Protein AF-A0A1Y1Q189-F1 (afdb_monomer)

Nearest PDB structures (foldseek):
  4umv-assembly1_A  TM=9.219E-01  e=4.076E-05  Shigella sonnei
  5lbk-assembly1_A  TM=8.865E-01  e=2.679E-05  Arabidopsis thaliana
  5lbk-assembly2_B  TM=8.917E-01  e=3.615E-05  Arabidopsis thaliana
  4umw-assembly1_A  TM=8.966E-01  e=5.839E-05  Shigella sonnei
  3sky-assembly1_A  TM=7.995E-01  e=9.432E-05  Archaeoglobus fulgidus DSM 4304

Solvent-accessible surface area (backbone atoms only — not comparable to full-atom values): 6322 Å² total; per-residue (Å²): 139,77,87,72,75,55,71,79,84,61,72,56,59,75,78,95,50,50,52,66,55,40,49,40,50,45,33,24,63,30,64,88,48,85,52,58,67,35,52,18,46,52,49,50,32,57,75,70,72,55,75,69,89,62,73,41,81,45,76,47,79,61,100,50,30,40,41,22,38,44,97,90,31,56,34,38,37,43,41,72,70,39,33,55,74,70,71,46,86,73,59,90,87,58,68,93,71,54,55,56,50,72,54,126

Structure (mmCIF, N/CA/C/O backbone):
data_AF-A0A1Y1Q189-F1
#
_entry.id   AF-A0A1Y1Q189-F1
#
loop_
_atom_site.group_PDB
_atom_site.id
_atom_site.type_symbol
_atom_site.label_atom_id
_atom_site.label_alt_id
_atom_site.label_comp_id
_atom_site.label_asym_id
_atom_site.label_entity_id
_atom_site.label_seq_id
_atom_site.pdbx_PDB_ins_code
_atom_site.Cartn_x
_atom_site.Cartn_y
_atom_site.Cartn_z
_atom_site.occupancy
_atom_site.B_iso_or_equiv
_atom_site.auth_seq_id
_atom_site.auth_comp_id
_atom_site.auth_asym_id
_atom_site.auth_atom_id
_atom_site.pdbx_PDB_model_num
ATOM 1 N N . MET A 1 1 ? 24.621 4.613 -13.690 1.00 44.25 1 MET A N 1
ATOM 2 C CA . MET A 1 1 ? 23.538 3.847 -14.349 1.00 44.25 1 MET A CA 1
ATOM 3 C C . MET A 1 1 ? 23.556 2.488 -13.677 1.00 44.25 1 MET A C 1
ATOM 5 O O . MET A 1 1 ? 24.597 1.863 -13.723 1.00 44.25 1 MET A O 1
ATOM 9 N N . THR A 1 2 ? 22.611 2.124 -12.823 1.00 41.25 2 THR A N 1
ATOM 10 C CA . THR A 1 2 ? 21.181 1.878 -13.051 1.00 41.25 2 THR A CA 1
ATOM 11 C C . THR A 1 2 ? 20.369 2.480 -11.897 1.00 41.25 2 THR A C 1
ATOM 13 O O . THR A 1 2 ? 20.691 2.256 -10.738 1.00 41.25 2 THR A O 1
ATOM 16 N N . LEU A 1 3 ? 19.328 3.273 -12.169 1.00 54.22 3 LEU A N 1
ATOM 17 C CA . LEU A 1 3 ? 18.305 3.500 -11.141 1.00 54.22 3 LEU A CA 1
ATOM 18 C C . LEU A 1 3 ? 17.417 2.262 -11.192 1.00 54.22 3 LEU A C 1
ATOM 20 O O . LEU A 1 3 ? 16.467 2.216 -11.973 1.00 54.22 3 LEU A O 1
ATOM 24 N N . GLU A 1 4 ? 17.816 1.215 -10.468 1.00 63.56 4 GLU A N 1
ATOM 25 C CA . GLU A 1 4 ? 16.988 0.025 -10.314 1.00 63.56 4 GLU A CA 1
ATOM 26 C C . GLU A 1 4 ? 15.614 0.464 -9.805 1.00 63.56 4 GLU A C 1
ATOM 28 O O . GLU A 1 4 ? 15.484 1.237 -8.852 1.00 63.56 4 GLU A O 1
ATOM 33 N N . GLN A 1 5 ? 14.576 0.027 -10.513 1.00 69.62 5 GLN A N 1
ATOM 34 C CA . GLN A 1 5 ? 13.204 0.193 -10.071 1.00 69.62 5 GLN A CA 1
ATOM 35 C C . GLN A 1 5 ? 13.098 -0.442 -8.676 1.00 69.62 5 GLN A C 1
ATOM 37 O O . GLN A 1 5 ? 13.427 -1.623 -8.550 1.00 69.62 5 GLN A O 1
ATOM 42 N N . PRO A 1 6 ? 12.660 0.292 -7.634 1.00 81.56 6 PRO A N 1
ATOM 43 C CA . PRO A 1 6 ? 12.466 -0.314 -6.328 1.00 81.56 6 PRO A CA 1
ATOM 44 C C . PRO A 1 6 ? 11.466 -1.467 -6.440 1.00 81.56 6 PRO A C 1
ATOM 46 O O . PRO A 1 6 ? 10.592 -1.467 -7.310 1.00 81.56 6 PRO A O 1
ATOM 49 N N . GLN A 1 7 ? 11.602 -2.446 -5.554 1.00 81.25 7 GLN A N 1
ATOM 50 C CA . GLN A 1 7 ? 10.721 -3.606 -5.473 1.00 81.25 7 GLN A CA 1
ATOM 51 C C . GLN A 1 7 ? 10.034 -3.636 -4.111 1.00 81.25 7 GLN A C 1
ATOM 53 O O . GLN A 1 7 ? 10.570 -3.143 -3.115 1.00 81.25 7 GLN A O 1
ATOM 58 N N . VAL A 1 8 ? 8.832 -4.208 -4.067 1.00 85.88 8 VAL A N 1
ATOM 59 C CA . VAL A 1 8 ? 8.129 -4.433 -2.803 1.00 85.88 8 VAL A CA 1
ATOM 60 C C . VAL A 1 8 ? 8.820 -5.586 -2.078 1.00 85.88 8 VAL A C 1
ATOM 62 O O . VAL A 1 8 ? 8.846 -6.703 -2.575 1.00 85.88 8 VAL A O 1
ATOM 65 N N . GLY A 1 9 ? 9.409 -5.308 -0.913 1.00 83.12 9 GLY A N 1
ATOM 66 C CA . GLY A 1 9 ? 10.109 -6.324 -0.120 1.00 83.12 9 GLY A CA 1
ATOM 67 C C . GLY A 1 9 ? 9.175 -7.105 0.805 1.00 83.12 9 GLY A C 1
ATOM 68 O O . GLY A 1 9 ? 9.038 -8.318 0.693 1.00 83.12 9 GLY A O 1
ATOM 69 N N . GLN A 1 10 ? 8.537 -6.408 1.748 1.00 79.25 10 GLN A N 1
ATOM 70 C CA . GLN A 1 10 ? 7.604 -7.004 2.707 1.00 79.25 10 GLN A CA 1
ATOM 71 C C . GLN A 1 10 ? 6.385 -6.108 2.890 1.00 79.25 10 GLN A C 1
ATOM 73 O O . GLN A 1 10 ? 6.507 -4.882 2.955 1.00 79.25 10 GLN A O 1
ATOM 78 N N . ILE A 1 11 ? 5.218 -6.735 3.018 1.00 81.25 11 ILE A N 1
ATOM 79 C CA . ILE A 1 11 ? 3.961 -6.069 3.345 1.00 81.25 11 ILE A CA 1
ATOM 80 C C . ILE A 1 11 ? 3.585 -6.508 4.754 1.00 81.25 11 ILE A C 1
ATOM 82 O O . ILE A 1 11 ? 3.493 -7.696 5.035 1.00 81.25 11 ILE A O 1
ATOM 86 N N . HIS A 1 12 ? 3.394 -5.552 5.658 1.00 79.06 12 HIS A N 1
ATOM 87 C CA . HIS A 1 12 ? 2.983 -5.845 7.026 1.00 79.06 12 HIS A CA 1
ATOM 88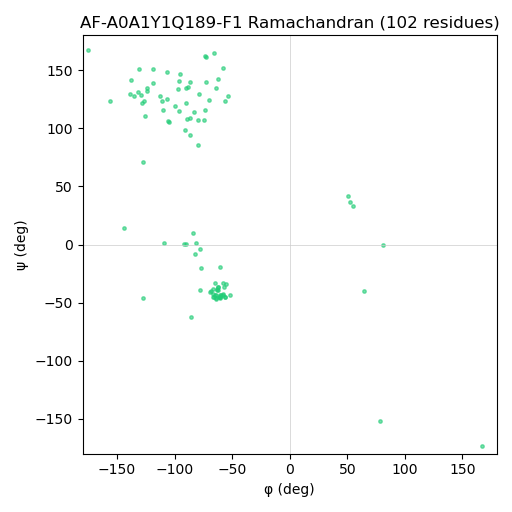 C C . HIS A 1 12 ? 1.555 -5.370 7.234 1.00 79.06 12 HIS A C 1
ATOM 90 O O . HIS A 1 12 ? 1.274 -4.170 7.188 1.00 79.06 12 HIS A O 1
ATOM 96 N N . SER A 1 13 ? 0.651 -6.310 7.494 1.00 75.56 13 SER A N 1
ATOM 97 C CA . SER A 1 13 ? -0.727 -5.984 7.815 1.00 75.56 13 SER A CA 1
ATOM 98 C C . SER A 1 13 ? -0.894 -5.527 9.255 1.00 75.56 13 SER A C 1
ATOM 100 O O . SER A 1 13 ? -0.485 -6.200 10.199 1.00 75.56 13 SER A O 1
ATOM 102 N N . CYS A 1 14 ? -1.553 -4.385 9.422 1.00 64.75 14 CYS A N 1
ATOM 103 C CA . CYS A 1 14 ? -2.052 -3.926 10.710 1.00 64.75 14 CYS A CA 1
ATOM 104 C C . CYS A 1 14 ? -3.569 -4.108 10.708 1.00 64.75 14 CYS A C 1
ATOM 106 O O . CYS A 1 14 ? -4.231 -3.543 9.841 1.00 64.75 14 CYS A O 1
ATOM 108 N N . SER A 1 15 ? -4.124 -4.814 11.697 1.00 69.19 15 SER A N 1
ATOM 109 C CA . SER A 1 15 ? -5.565 -5.117 11.808 1.00 69.19 15 SER A CA 1
ATOM 110 C C . SER A 1 15 ? -6.037 -6.263 10.891 1.00 69.19 15 SER A C 1
ATOM 112 O O . SER A 1 15 ? -5.286 -7.194 10.629 1.00 69.19 15 SER A O 1
ATOM 114 N N . LYS A 1 16 ? -7.311 -6.228 10.487 1.00 77.38 16 LYS A N 1
ATOM 115 C CA . LYS A 1 16 ? -8.063 -7.295 9.808 1.00 77.38 16 LYS A CA 1
ATOM 116 C C . LYS A 1 16 ? -7.776 -7.463 8.311 1.00 77.38 16 LYS A C 1
ATOM 118 O O . LYS A 1 16 ? -8.363 -8.344 7.698 1.00 77.38 16 LYS A O 1
ATOM 123 N N . TYR A 1 17 ? -6.947 -6.604 7.724 1.00 80.12 17 TYR A N 1
ATOM 124 C CA . TYR A 1 17 ? -6.656 -6.641 6.292 1.00 80.12 17 TYR A CA 1
ATOM 125 C C . TYR A 1 17 ? -5.514 -7.598 5.994 1.00 80.12 17 TYR A C 1
ATOM 127 O O . TYR A 1 17 ? -4.509 -7.609 6.698 1.00 80.12 17 TYR A O 1
ATOM 135 N N . SER A 1 18 ? -5.638 -8.346 4.912 1.00 85.19 18 SER A N 1
ATOM 136 C CA . SER A 1 18 ? -4.557 -9.137 4.340 1.00 85.19 18 SER A CA 1
ATOM 137 C C . SER A 1 18 ? -3.517 -8.258 3.637 1.00 85.19 18 SER A C 1
ATOM 139 O O . SER A 1 18 ? -3.776 -7.115 3.250 1.00 85.19 18 SER A O 1
ATOM 141 N N . GLU A 1 19 ? -2.327 -8.812 3.410 1.00 86.19 19 GLU A N 1
ATOM 142 C CA . GLU A 1 19 ? -1.292 -8.158 2.601 1.00 86.19 19 GLU A CA 1
ATOM 143 C C . GLU A 1 19 ? -1.779 -7.814 1.187 1.00 86.19 19 GLU A C 1
ATOM 145 O O . GLU A 1 19 ? -1.434 -6.763 0.650 1.00 86.19 19 GLU A O 1
ATOM 150 N N . ASN A 1 20 ? -2.602 -8.680 0.592 1.00 90.00 20 ASN A N 1
ATOM 151 C CA . ASN A 1 20 ? -3.136 -8.478 -0.752 1.00 90.00 20 ASN A CA 1
ATOM 152 C C . ASN A 1 20 ? -4.134 -7.318 -0.790 1.00 90.00 20 ASN A C 1
ATOM 154 O O . ASN A 1 20 ? -4.082 -6.506 -1.709 1.00 90.00 20 ASN A O 1
ATOM 158 N N . GLU A 1 21 ? -5.001 -7.194 0.219 1.00 86.00 21 GLU A N 1
ATOM 159 C CA . GLU A 1 21 ? -5.897 -6.039 0.347 1.00 86.00 21 GLU A CA 1
ATOM 160 C C . GLU A 1 21 ? -5.101 -4.742 0.505 1.00 86.00 21 GLU A C 1
ATOM 162 O O . GLU A 1 21 ? -5.358 -3.768 -0.195 1.00 86.00 21 GLU A O 1
ATOM 167 N N . ILE A 1 22 ? -4.075 -4.745 1.358 1.00 86.38 22 ILE A N 1
ATOM 168 C CA . ILE A 1 22 ? -3.173 -3.601 1.541 1.00 86.38 22 ILE A CA 1
ATOM 169 C C . ILE A 1 22 ? -2.495 -3.212 0.229 1.00 86.38 22 ILE A C 1
ATOM 171 O O . ILE A 1 22 ? -2.422 -2.025 -0.088 1.00 86.38 22 ILE A O 1
ATOM 175 N N . LEU A 1 23 ? -2.031 -4.194 -0.543 1.00 88.62 23 LEU A N 1
ATOM 176 C CA . LEU A 1 23 ? -1.401 -3.959 -1.836 1.00 88.62 23 LEU A CA 1
ATOM 177 C C . LEU A 1 23 ? -2.384 -3.369 -2.854 1.00 88.62 23 LEU A C 1
ATOM 179 O O . LEU A 1 23 ? -2.038 -2.418 -3.552 1.00 88.62 23 LEU A O 1
ATOM 183 N N . ILE A 1 24 ? -3.611 -3.894 -2.911 1.00 88.06 24 ILE A N 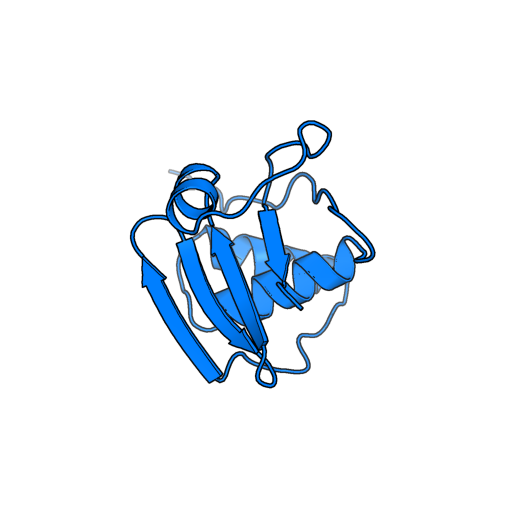1
ATOM 184 C CA . ILE A 1 24 ? -4.682 -3.373 -3.772 1.00 88.06 24 ILE A CA 1
ATOM 185 C C . ILE A 1 24 ? -5.002 -1.926 -3.401 1.00 88.06 24 ILE A C 1
ATOM 187 O O . ILE A 1 24 ? -5.082 -1.075 -4.285 1.00 88.06 24 ILE A O 1
ATOM 191 N N . TYR A 1 25 ? -5.134 -1.618 -2.110 1.00 85.75 25 TYR A N 1
ATOM 192 C CA . TYR A 1 25 ? -5.385 -0.254 -1.656 1.00 85.75 25 TYR A CA 1
ATOM 193 C C . TYR A 1 25 ? -4.218 0.676 -1.989 1.00 85.75 25 TYR A C 1
ATOM 195 O O . TYR A 1 25 ? -4.432 1.745 -2.559 1.00 85.75 25 TYR A O 1
ATOM 203 N N . ALA A 1 26 ? -2.981 0.267 -1.705 1.00 86.62 26 ALA A N 1
ATOM 204 C CA . ALA A 1 26 ? -1.799 1.051 -2.048 1.00 86.62 26 ALA A CA 1
ATOM 205 C C . ALA A 1 26 ? -1.759 1.367 -3.550 1.00 86.62 26 ALA A C 1
ATOM 207 O O . ALA A 1 26 ? -1.570 2.515 -3.937 1.00 86.62 26 ALA A O 1
ATOM 208 N N . ALA A 1 27 ? -2.031 0.375 -4.395 1.00 88.38 27 ALA A N 1
ATOM 209 C CA . ALA A 1 27 ? -2.084 0.565 -5.834 1.00 88.38 27 ALA A CA 1
ATOM 210 C C . ALA A 1 27 ? -3.238 1.459 -6.292 1.00 88.38 27 ALA A C 1
ATOM 212 O O . ALA A 1 27 ? -3.052 2.254 -7.206 1.00 88.38 27 ALA A O 1
ATOM 213 N N . ALA A 1 28 ? -4.415 1.356 -5.671 1.00 86.69 28 ALA A N 1
ATOM 214 C CA . ALA A 1 28 ? -5.545 2.228 -5.975 1.00 86.69 28 ALA A CA 1
ATOM 215 C C . ALA A 1 28 ? -5.229 3.695 -5.651 1.00 86.69 28 ALA A C 1
ATOM 217 O O . ALA A 1 28 ? -5.599 4.583 -6.419 1.00 86.69 28 ALA A O 1
ATOM 218 N N . ALA A 1 29 ? -4.519 3.946 -4.546 1.00 84.75 29 ALA A N 1
ATOM 219 C CA . ALA A 1 29 ? -4.064 5.283 -4.174 1.00 84.75 29 ALA A CA 1
ATOM 220 C C . ALA A 1 29 ? -2.994 5.822 -5.135 1.00 84.75 29 ALA A C 1
ATOM 222 O O . ALA A 1 29 ? -3.029 6.989 -5.514 1.00 84.75 29 ALA A O 1
ATOM 223 N N . GLU A 1 30 ? -2.081 4.955 -5.563 1.00 84.94 30 GLU A N 1
ATOM 224 C CA . GLU A 1 30 ? -0.923 5.283 -6.400 1.00 84.94 30 GLU A CA 1
ATOM 225 C C . GLU A 1 30 ? -1.211 5.180 -7.910 1.00 84.94 30 GLU A C 1
ATOM 227 O O . GLU A 1 30 ? -0.335 5.431 -8.732 1.00 84.94 30 GLU A O 1
ATOM 232 N N . TYR A 1 31 ? -2.435 4.824 -8.314 1.00 81.69 31 TYR A N 1
ATOM 233 C CA . TYR A 1 31 ? -2.767 4.479 -9.704 1.00 81.69 31 TYR A CA 1
ATOM 234 C C . TYR A 1 31 ? -2.462 5.598 -10.713 1.00 81.69 31 TYR A C 1
ATOM 236 O O . TYR A 1 31 ? -2.105 5.331 -11.859 1.00 81.69 31 TYR A O 1
ATOM 244 N N . ARG A 1 32 ? -2.600 6.862 -10.295 1.00 81.00 32 ARG A N 1
ATOM 245 C CA . ARG A 1 32 ? -2.321 8.039 -11.139 1.00 81.00 32 ARG A CA 1
ATOM 246 C C . ARG A 1 32 ? -0.884 8.547 -11.022 1.00 81.00 32 ARG A C 1
ATOM 248 O O . ARG A 1 32 ? -0.538 9.525 -11.678 1.00 81.00 32 ARG A O 1
ATOM 255 N N . GLN A 1 33 ? -0.065 7.897 -10.203 1.00 83.00 33 GLN A N 1
ATOM 256 C CA . GLN A 1 33 ? 1.280 8.339 -9.888 1.00 83.00 33 GLN A CA 1
ATOM 257 C C . GLN A 1 33 ? 2.325 7.650 -10.757 1.00 83.00 33 GLN A C 1
ATOM 259 O O . GLN A 1 33 ? 2.251 6.459 -11.055 1.00 83.00 33 GLN A O 1
ATOM 264 N N . THR A 1 34 ? 3.338 8.408 -11.176 1.00 80.81 34 THR A N 1
ATOM 265 C CA . THR A 1 34 ? 4.371 7.922 -12.109 1.00 80.81 34 THR A CA 1
ATOM 266 C C . THR A 1 34 ? 5.737 7.715 -11.456 1.00 80.81 34 THR A C 1
ATOM 268 O O . THR A 1 34 ? 6.697 7.338 -12.140 1.00 80.81 34 THR A O 1
ATOM 271 N N . HIS A 1 35 ? 5.855 7.958 -10.149 1.00 81.88 35 HIS A N 1
ATOM 272 C CA . HIS A 1 35 ? 7.116 7.832 -9.422 1.00 81.88 35 HIS A CA 1
ATOM 273 C C . HIS A 1 35 ? 7.537 6.362 -9.221 1.00 81.88 35 HIS A C 1
ATOM 275 O O . HIS A 1 35 ? 6.717 5.445 -9.336 1.00 81.88 35 HIS A O 1
ATOM 281 N N . PRO A 1 36 ? 8.824 6.093 -8.918 1.00 82.94 36 PRO A N 1
ATOM 282 C CA . PRO A 1 36 ? 9.347 4.728 -8.831 1.00 82.94 36 PRO A CA 1
ATOM 283 C C . PRO A 1 36 ? 8.596 3.812 -7.853 1.00 82.94 36 PRO A C 1
ATOM 285 O O . PRO A 1 36 ? 8.445 2.630 -8.148 1.00 82.94 36 PRO A O 1
ATOM 288 N N . ILE A 1 37 ? 8.087 4.353 -6.738 1.00 83.62 37 ILE A N 1
ATOM 289 C CA . ILE A 1 37 ? 7.306 3.597 -5.739 1.00 83.62 37 ILE A CA 1
ATOM 290 C C . ILE A 1 37 ? 5.967 3.105 -6.312 1.00 83.62 37 ILE A C 1
ATOM 292 O O . ILE A 1 37 ? 5.642 1.931 -6.154 1.00 83.62 37 ILE A O 1
ATOM 296 N N . ALA A 1 38 ? 5.222 3.950 -7.033 1.00 84.75 38 ALA A N 1
ATOM 297 C CA . ALA A 1 38 ? 3.956 3.558 -7.655 1.00 84.75 38 ALA A CA 1
ATOM 298 C C . ALA A 1 38 ? 4.165 2.406 -8.648 1.00 84.75 38 ALA A C 1
ATOM 300 O O . ALA A 1 38 ? 3.455 1.402 -8.632 1.00 84.75 38 ALA A O 1
ATOM 301 N N . LYS A 1 39 ? 5.229 2.496 -9.454 1.00 86.75 39 LYS A N 1
ATOM 302 C CA . LYS A 1 39 ? 5.621 1.429 -10.382 1.00 86.75 39 LYS A CA 1
ATOM 303 C C . LYS A 1 39 ? 5.987 0.123 -9.663 1.00 86.75 39 LYS A C 1
ATOM 305 O O . LYS A 1 39 ? 5.605 -0.936 -10.148 1.00 86.75 39 LYS A O 1
ATOM 310 N N . ALA A 1 40 ? 6.675 0.188 -8.520 1.00 88.50 40 ALA A N 1
ATOM 311 C CA . ALA A 1 40 ? 6.993 -0.988 -7.702 1.00 88.50 40 ALA A CA 1
ATOM 312 C C . ALA A 1 40 ? 5.726 -1.701 -7.205 1.00 88.50 40 ALA A C 1
ATOM 314 O O . ALA A 1 40 ? 5.603 -2.918 -7.322 1.00 88.50 40 ALA A O 1
ATOM 315 N N . ILE A 1 41 ? 4.758 -0.930 -6.706 1.00 88.62 41 ILE A N 1
ATOM 316 C CA . ILE A 1 41 ? 3.472 -1.434 -6.207 1.00 88.62 41 ILE A CA 1
ATOM 317 C C . ILE A 1 41 ? 2.664 -2.090 -7.337 1.00 88.62 41 ILE A C 1
ATOM 319 O O . ILE A 1 41 ? 2.158 -3.202 -7.180 1.00 88.62 41 ILE A O 1
ATOM 323 N N . LEU A 1 42 ? 2.580 -1.440 -8.503 1.00 88.62 42 LEU A N 1
ATOM 324 C CA . LEU A 1 42 ? 1.895 -1.992 -9.676 1.00 88.62 42 LEU A CA 1
ATOM 325 C C . LEU A 1 42 ? 2.586 -3.250 -10.223 1.00 88.62 42 LEU A C 1
ATOM 327 O O . LEU A 1 42 ? 1.913 -4.137 -10.749 1.00 88.62 42 LEU A O 1
ATOM 331 N N . ALA A 1 43 ? 3.915 -3.340 -10.121 1.00 90.06 43 ALA A N 1
ATOM 332 C CA . ALA A 1 4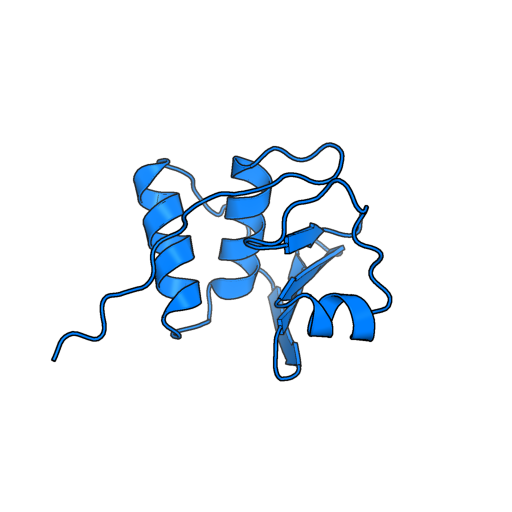3 ? 4.652 -4.540 -10.503 1.00 90.06 43 ALA A CA 1
ATOM 333 C C . ALA A 1 43 ? 4.316 -5.713 -9.569 1.00 90.06 43 ALA A C 1
ATOM 335 O O . ALA A 1 43 ? 4.003 -6.798 -10.053 1.00 90.06 43 ALA A O 1
ATOM 336 N N . GLU A 1 44 ? 4.287 -5.479 -8.256 1.00 90.31 44 GLU A N 1
ATOM 337 C CA . GLU A 1 44 ? 3.936 -6.501 -7.264 1.00 90.31 44 GLU A CA 1
ATOM 338 C C . GLU A 1 44 ? 2.487 -6.992 -7.422 1.00 90.31 44 GLU A C 1
ATOM 340 O O . GLU A 1 44 ? 2.227 -8.192 -7.335 1.00 90.31 44 GLU A O 1
ATOM 345 N N . LEU A 1 45 ? 1.537 -6.104 -7.746 1.00 91.19 45 LEU A N 1
ATOM 346 C CA . LEU A 1 45 ? 0.166 -6.516 -8.079 1.00 91.19 45 LEU A CA 1
ATOM 347 C C . LEU A 1 45 ? 0.127 -7.516 -9.235 1.00 91.19 45 LEU A C 1
ATOM 349 O O . LEU A 1 45 ? -0.588 -8.515 -9.159 1.00 91.19 45 LEU A O 1
ATOM 353 N N . LYS A 1 46 ? 0.896 -7.250 -10.299 1.00 90.81 46 LYS A N 1
ATOM 354 C CA . LYS A 1 46 ? 0.981 -8.141 -11.464 1.00 90.81 46 LYS A CA 1
ATOM 355 C C . LYS A 1 46 ? 1.589 -9.486 -11.085 1.00 90.81 46 LYS A C 1
ATOM 357 O O . LYS A 1 46 ? 1.053 -10.511 -11.490 1.00 90.81 46 LYS A O 1
ATOM 362 N N . VAL A 1 47 ? 2.657 -9.490 -10.282 1.00 92.62 47 VAL A N 1
ATOM 363 C CA . VAL A 1 47 ? 3.287 -10.722 -9.775 1.00 92.62 47 VAL A CA 1
ATOM 364 C C . VAL A 1 47 ? 2.281 -11.564 -8.986 1.00 92.62 47 VAL A C 1
ATOM 366 O O . VAL A 1 47 ? 2.196 -12.772 -9.194 1.00 92.62 47 VAL A O 1
ATOM 369 N N . ARG A 1 48 ? 1.454 -10.932 -8.144 1.00 92.69 48 ARG A N 1
ATOM 370 C CA . ARG A 1 48 ? 0.409 -11.612 -7.360 1.00 92.69 48 ARG A CA 1
ATOM 371 C C . ARG A 1 48 ? -0.887 -11.883 -8.133 1.00 92.69 48 ARG A C 1
ATOM 373 O O . ARG A 1 48 ? -1.821 -12.429 -7.554 1.00 92.69 48 ARG A O 1
ATOM 380 N N . SER A 1 49 ? -0.962 -11.519 -9.418 1.00 93.94 49 SER A N 1
ATOM 381 C CA . SER A 1 49 ? -2.176 -11.618 -10.249 1.00 93.94 49 SER A CA 1
ATOM 382 C C . SER A 1 49 ? -3.407 -10.948 -9.619 1.00 93.94 49 SER A C 1
ATOM 384 O O . SER A 1 49 ? -4.532 -11.432 -9.735 1.00 93.94 49 SER A O 1
ATOM 386 N N . LEU A 1 50 ? -3.190 -9.828 -8.932 1.00 91.19 50 LEU A N 1
ATOM 387 C CA . LEU A 1 50 ? -4.237 -9.048 -8.284 1.00 91.19 50 LEU A CA 1
ATOM 388 C C . LEU A 1 50 ? -4.694 -7.906 -9.191 1.00 91.19 50 LEU A C 1
ATOM 390 O O . LEU A 1 50 ? -3.908 -7.308 -9.929 1.00 91.19 50 LEU A O 1
ATOM 394 N N . VAL A 1 51 ? -5.977 -7.573 -9.093 1.00 85.56 51 VAL A N 1
ATOM 395 C CA . VAL A 1 51 ? -6.621 -6.521 -9.884 1.00 85.56 51 VAL A CA 1
ATOM 396 C C . VAL A 1 51 ? -7.169 -5.436 -8.971 1.00 85.56 51 VAL A C 1
ATOM 398 O O . VAL A 1 51 ? -7.742 -5.713 -7.919 1.00 85.56 51 VAL A O 1
ATOM 401 N N . VAL A 1 52 ? -7.004 -4.185 -9.395 1.00 82.44 52 VAL A N 1
ATOM 402 C CA . VAL A 1 52 ? -7.597 -3.024 -8.730 1.00 82.44 52 VAL A CA 1
ATOM 403 C C . VAL A 1 52 ? -8.959 -2.773 -9.363 1.00 82.44 52 VAL A C 1
ATOM 405 O O . VAL A 1 52 ? -9.051 -2.188 -10.438 1.00 82.44 52 VAL A O 1
ATOM 408 N N . SER A 1 53 ? -10.020 -3.250 -8.715 1.00 70.81 53 SER A N 1
ATOM 409 C CA . SER A 1 53 ? -11.389 -3.125 -9.239 1.00 70.81 53 SER A CA 1
ATOM 410 C C . SER A 1 53 ? -11.987 -1.728 -9.058 1.00 70.81 53 SER A C 1
ATOM 412 O O . SER A 1 53 ? -12.940 -1.374 -9.743 1.00 70.81 53 SER A O 1
ATOM 414 N N . VAL A 1 54 ? -11.448 -0.935 -8.130 1.00 68.81 54 VAL A N 1
ATOM 415 C CA . VAL A 1 54 ? -11.931 0.413 -7.814 1.00 68.81 54 VAL A CA 1
ATOM 416 C C . VAL A 1 54 ? -10.744 1.362 -7.860 1.00 68.81 54 VAL A C 1
ATOM 418 O O . VAL A 1 54 ? -9.753 1.168 -7.161 1.00 68.81 54 VAL A O 1
ATOM 421 N N . ILE A 1 55 ? -10.830 2.381 -8.707 1.00 70.75 55 ILE A N 1
ATOM 422 C CA . ILE A 1 55 ? -9.817 3.432 -8.791 1.00 70.75 55 ILE A CA 1
ATOM 423 C C . ILE A 1 55 ? -10.226 4.533 -7.816 1.00 70.75 55 ILE A C 1
ATOM 425 O O . ILE A 1 55 ? -11.394 4.915 -7.775 1.00 70.75 55 ILE A O 1
ATOM 429 N N . ALA A 1 56 ? -9.278 5.046 -7.035 1.00 71.12 56 ALA A N 1
ATOM 430 C CA . ALA A 1 56 ? -9.564 6.151 -6.133 1.00 71.12 56 ALA A CA 1
ATOM 431 C C . ALA A 1 56 ? -9.968 7.414 -6.919 1.00 71.12 56 ALA A C 1
ATOM 433 O O . ALA A 1 56 ? -9.338 7.774 -7.919 1.00 71.12 56 ALA A O 1
ATOM 434 N N . GLU A 1 57 ? -11.029 8.085 -6.474 1.00 68.94 57 GLU A N 1
ATOM 435 C CA . GLU A 1 57 ? -11.667 9.173 -7.228 1.00 68.94 57 GLU A CA 1
ATOM 436 C C . GLU A 1 57 ? -10.885 10.483 -7.131 1.00 68.94 57 GLU A C 1
ATOM 438 O O . GLU A 1 57 ? -10.750 11.224 -8.105 1.00 68.94 57 GLU A O 1
ATOM 443 N N . THR A 1 58 ? -10.348 10.765 -5.947 1.00 69.38 58 THR A N 1
ATOM 444 C CA . THR A 1 58 ? -9.624 12.001 -5.648 1.00 69.38 58 THR A CA 1
ATOM 445 C C . THR A 1 58 ? -8.364 11.664 -4.884 1.00 69.38 58 THR A C 1
ATOM 447 O O . THR A 1 58 ? -8.432 10.953 -3.888 1.00 69.38 58 THR A O 1
ATOM 450 N N . ALA A 1 59 ? -7.223 12.164 -5.353 1.00 70.50 59 ALA A N 1
ATOM 451 C CA . ALA A 1 59 ? -5.935 11.981 -4.709 1.00 70.50 59 ALA A CA 1
ATOM 452 C C . ALA A 1 59 ? -5.292 13.336 -4.417 1.00 70.50 59 ALA A C 1
ATOM 454 O O . ALA A 1 59 ? -5.244 14.202 -5.288 1.00 70.50 59 ALA A O 1
ATOM 455 N N . TYR A 1 60 ? -4.812 13.510 -3.189 1.00 72.81 60 TYR A N 1
ATOM 456 C CA . TYR A 1 60 ? -4.100 14.698 -2.740 1.00 72.81 60 TYR A CA 1
ATOM 457 C C . TYR A 1 60 ? -2.762 14.293 -2.126 1.00 72.81 60 TYR A C 1
ATOM 459 O O . TYR A 1 60 ? -2.711 13.491 -1.188 1.00 72.81 60 TYR A O 1
ATOM 467 N N . GLU A 1 61 ? -1.678 14.848 -2.657 1.00 69.31 61 GLU A N 1
ATOM 468 C CA . GLU A 1 61 ? -0.327 14.615 -2.156 1.00 69.31 61 GLU A CA 1
ATOM 469 C C . GLU A 1 61 ? 0.042 15.613 -1.062 1.00 69.31 61 GLU A C 1
ATOM 471 O O . GLU A 1 61 ? -0.168 16.819 -1.184 1.00 69.31 61 GLU A O 1
ATOM 476 N N . ILE A 1 62 ? 0.647 15.110 0.013 1.00 66.56 62 ILE A N 1
ATOM 477 C CA . ILE A 1 62 ? 1.111 15.914 1.144 1.00 66.56 62 ILE A CA 1
ATOM 478 C C . ILE A 1 62 ? 2.579 15.602 1.420 1.00 66.56 62 ILE A C 1
ATOM 480 O O . ILE A 1 62 ? 2.903 14.988 2.433 1.00 66.56 62 ILE A O 1
ATOM 484 N N . GLY A 1 63 ? 3.481 16.030 0.536 1.00 67.31 63 GLY A N 1
ATOM 485 C CA . GLY A 1 63 ? 4.944 16.035 0.718 1.00 67.31 63 GLY A CA 1
ATOM 486 C C . GLY A 1 63 ? 5.656 14.674 0.857 1.00 67.31 63 GLY A C 1
ATOM 487 O O . GLY A 1 63 ? 6.739 14.512 0.317 1.00 67.31 63 GLY A O 1
ATOM 488 N N . TYR A 1 64 ? 5.082 13.703 1.571 1.00 67.81 64 TYR A N 1
ATOM 489 C CA . TYR A 1 64 ? 5.658 12.393 1.906 1.00 67.81 64 TYR A CA 1
ATOM 490 C C . TYR A 1 64 ? 4.606 11.264 1.923 1.00 67.81 64 TYR A C 1
ATOM 492 O O . TYR A 1 64 ? 4.841 10.200 2.509 1.00 67.81 64 TYR A O 1
ATOM 500 N N . GLY A 1 65 ? 3.423 11.520 1.368 1.00 78.44 65 GLY A N 1
ATOM 501 C CA . GLY A 1 65 ? 2.302 10.591 1.336 1.00 78.44 65 GLY A CA 1
ATOM 502 C C . GLY A 1 65 ? 1.135 11.134 0.522 1.00 78.44 65 GLY A C 1
ATOM 503 O O . GLY A 1 65 ? 1.098 12.316 0.175 1.00 78.44 65 GLY A O 1
ATOM 504 N N . ILE A 1 66 ? 0.190 10.254 0.238 1.00 81.88 66 ILE A N 1
ATOM 505 C CA . ILE A 1 66 ? -0.993 10.480 -0.572 1.00 81.88 66 ILE A CA 1
ATOM 506 C C . ILE A 1 66 ? -2.234 10.133 0.250 1.00 81.88 66 ILE A C 1
ATOM 508 O O . ILE A 1 66 ? -2.294 9.124 0.963 1.00 81.88 66 ILE A O 1
ATOM 512 N N . LYS A 1 67 ? -3.234 11.006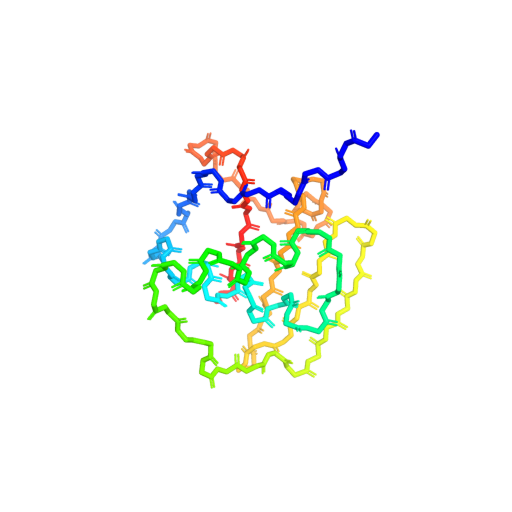 0.182 1.00 83.62 67 LYS A N 1
ATOM 513 C CA . LYS A 1 67 ? -4.566 10.776 0.733 1.00 83.62 67 LYS A CA 1
ATOM 514 C C . LYS A 1 67 ? -5.536 10.680 -0.427 1.00 83.62 67 LYS A C 1
ATOM 516 O O . LYS A 1 67 ? -5.572 11.584 -1.259 1.00 83.62 67 LYS A O 1
ATOM 521 N N . VAL A 1 68 ? -6.330 9.619 -0.459 1.00 80.75 68 VAL A N 1
ATOM 522 C CA . VAL A 1 68 ? -7.310 9.403 -1.514 1.00 80.75 68 VAL A CA 1
ATOM 523 C C . VAL A 1 68 ? -8.690 9.059 -0.965 1.00 80.75 68 VAL A C 1
ATOM 525 O O . VAL A 1 68 ? -8.805 8.485 0.119 1.00 80.75 68 VAL A O 1
ATOM 528 N N . ASN A 1 69 ? -9.740 9.408 -1.710 1.00 76.81 69 ASN A N 1
ATOM 529 C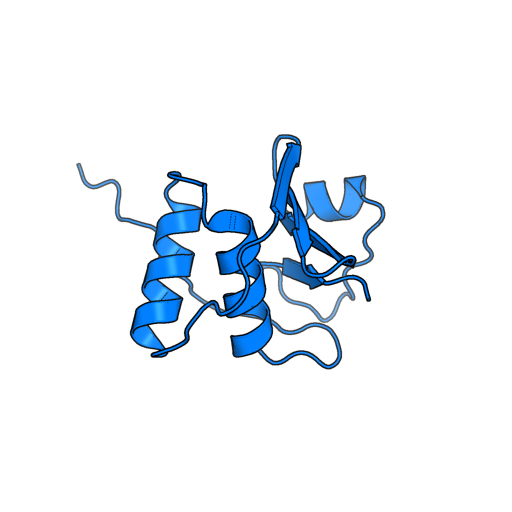 CA . ASN A 1 69 ? -11.082 8.887 -1.460 1.00 76.81 69 ASN A CA 1
ATOM 530 C C . ASN A 1 69 ? -11.296 7.602 -2.270 1.00 76.81 69 ASN A C 1
ATOM 532 O O . ASN A 1 69 ? -11.170 7.604 -3.497 1.00 76.81 69 ASN A O 1
ATOM 536 N N . PHE A 1 70 ? -11.601 6.516 -1.570 1.00 74.69 70 PHE A N 1
ATOM 537 C CA . PHE A 1 70 ? -11.872 5.203 -2.134 1.00 74.69 70 PHE A CA 1
ATOM 538 C C . PHE A 1 70 ? -13.237 4.728 -1.630 1.00 74.69 70 PHE A C 1
ATOM 540 O O . PHE A 1 70 ? -13.392 4.458 -0.441 1.00 74.69 70 PHE A O 1
ATOM 547 N N . SER A 1 71 ? -14.238 4.653 -2.513 1.00 73.12 71 SER A N 1
ATOM 548 C CA . SER A 1 71 ? -15.610 4.232 -2.172 1.00 73.12 71 SER A CA 1
ATOM 549 C C . SER A 1 71 ? -16.213 4.969 -0.962 1.00 73.12 71 SER A C 1
ATOM 551 O O . SER A 1 71 ? -16.826 4.352 -0.091 1.00 73.12 71 SER A O 1
ATOM 553 N N . GLY A 1 72 ? -16.000 6.286 -0.860 1.00 72.88 72 GLY A N 1
ATOM 554 C CA . GLY A 1 72 ? -16.477 7.104 0.262 1.00 72.88 72 GLY A CA 1
ATOM 555 C C . GLY A 1 72 ? -15.603 7.039 1.521 1.00 72.88 72 GLY A C 1
ATOM 556 O O . GLY A 1 72 ? -15.895 7.726 2.498 1.00 72.88 72 GLY A O 1
ATOM 557 N N . GLN A 1 73 ? -14.518 6.261 1.507 1.00 74.12 73 GLN A N 1
ATOM 558 C CA . GLN A 1 73 ? -13.596 6.101 2.629 1.00 74.12 73 GLN A CA 1
ATOM 559 C C . GLN A 1 73 ? -12.278 6.828 2.376 1.00 74.12 73 GLN A C 1
ATOM 561 O O . GLN A 1 73 ? -11.805 6.945 1.245 1.00 74.12 73 GLN A O 1
ATOM 566 N N . SER A 1 74 ? -11.657 7.317 3.450 1.00 77.00 74 SER A N 1
ATOM 567 C CA . SER A 1 74 ? -10.346 7.963 3.367 1.00 77.00 74 SER A CA 1
ATOM 568 C C . SER A 1 74 ? -9.232 6.926 3.458 1.00 77.00 74 SER A C 1
ATOM 570 O O . SER A 1 74 ? -8.932 6.403 4.533 1.00 77.00 74 SER A O 1
ATOM 572 N N . LEU A 1 75 ? -8.560 6.697 2.337 1.00 80.62 75 LEU A N 1
ATOM 573 C CA . LEU A 1 75 ? -7.364 5.875 2.262 1.00 80.62 75 LEU A CA 1
ATOM 574 C C . LEU A 1 75 ? -6.116 6.765 2.304 1.00 80.62 75 LEU A C 1
ATOM 576 O O . LEU A 1 75 ? -6.035 7.786 1.624 1.00 80.62 75 LEU A O 1
ATOM 580 N N . ARG A 1 76 ? -5.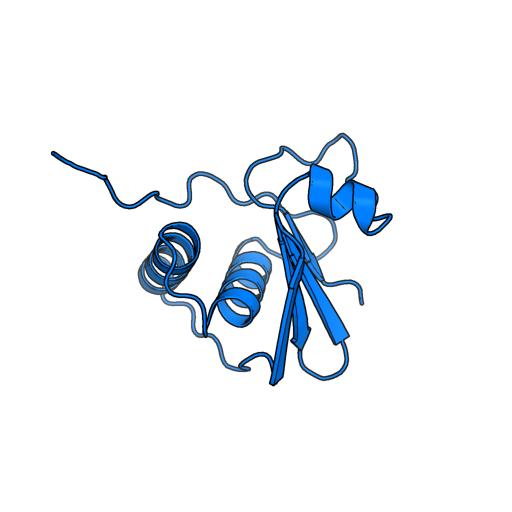135 6.395 3.128 1.00 84.50 76 ARG A N 1
ATOM 581 C CA . ARG A 1 76 ? -3.883 7.142 3.300 1.00 84.50 76 ARG A CA 1
ATOM 582 C C . ARG A 1 76 ? -2.693 6.204 3.147 1.00 84.50 76 ARG A C 1
ATOM 584 O O . ARG A 1 76 ? -2.623 5.169 3.814 1.00 84.50 76 ARG A O 1
ATOM 591 N N . VAL A 1 77 ? -1.754 6.589 2.291 1.00 82.69 77 VAL A N 1
ATOM 592 C CA . VAL A 1 77 ? -0.541 5.823 1.979 1.00 82.69 77 VAL A CA 1
ATOM 593 C C . VAL A 1 77 ? 0.649 6.766 2.070 1.00 82.69 77 VAL A C 1
ATOM 595 O O . VAL A 1 77 ? 0.608 7.868 1.539 1.00 82.69 77 VAL A O 1
ATOM 598 N N . GLY A 1 78 ? 1.708 6.387 2.777 1.00 81.38 78 GLY A N 1
ATOM 599 C CA . GLY A 1 78 ? 2.880 7.252 2.885 1.00 81.38 78 GLY A CA 1
ATOM 600 C C . GLY A 1 78 ? 3.866 6.830 3.959 1.00 81.38 78 GLY A C 1
ATOM 601 O O . GLY A 1 78 ? 3.743 5.774 4.579 1.00 81.38 78 GLY A O 1
ATOM 602 N N . SER A 1 79 ? 4.866 7.683 4.173 1.00 78.75 79 SER A N 1
ATOM 603 C CA . SER A 1 79 ? 5.921 7.455 5.165 1.00 78.75 79 SER A CA 1
ATOM 604 C C . SER A 1 79 ? 5.403 7.468 6.610 1.00 78.75 79 SER A C 1
ATOM 606 O O . SER A 1 79 ? 4.338 8.008 6.909 1.00 78.75 79 SER A O 1
ATOM 608 N N . LYS A 1 80 ? 6.218 6.972 7.552 1.00 77.88 80 LYS A N 1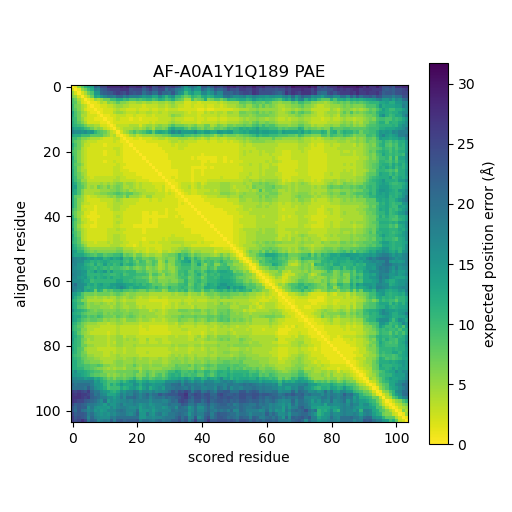
ATOM 609 C CA . LYS A 1 80 ? 5.948 7.098 8.996 1.00 77.88 80 LYS A CA 1
ATOM 610 C C . LYS A 1 80 ? 5.666 8.551 9.407 1.00 77.88 80 LYS A C 1
ATOM 612 O O . LYS A 1 80 ? 4.701 8.806 10.116 1.00 77.88 80 LYS A O 1
ATOM 617 N N . ARG A 1 81 ? 6.454 9.505 8.899 1.00 78.88 81 ARG A N 1
ATOM 618 C CA . ARG A 1 81 ? 6.283 10.941 9.172 1.00 78.88 81 ARG A CA 1
ATOM 619 C C . ARG A 1 81 ? 4.932 11.466 8.676 1.00 78.88 81 ARG A C 1
ATOM 621 O O . ARG A 1 81 ? 4.327 12.315 9.322 1.00 78.88 81 ARG A O 1
ATOM 628 N N . PHE A 1 82 ? 4.457 10.969 7.533 1.00 82.12 82 PHE A N 1
ATOM 629 C CA . PHE A 1 82 ? 3.120 11.291 7.031 1.00 82.12 82 PHE A CA 1
ATOM 630 C C . PHE A 1 82 ? 2.029 10.716 7.943 1.00 82.12 82 PHE A C 1
ATOM 632 O O . PHE A 1 82 ? 1.091 11.432 8.282 1.00 82.12 82 PHE A O 1
ATOM 639 N N . MET A 1 83 ? 2.188 9.474 8.408 1.00 82.00 83 MET A N 1
ATOM 640 C CA . MET A 1 83 ? 1.256 8.864 9.363 1.00 82.00 83 MET A CA 1
ATOM 641 C C . MET A 1 83 ? 1.193 9.652 10.679 1.00 82.00 83 MET A C 1
ATOM 643 O O . MET A 1 83 ? 0.101 9.956 11.146 1.00 82.00 83 MET A O 1
ATOM 647 N N . GLU A 1 84 ? 2.336 10.060 11.236 1.00 82.38 84 GLU A N 1
ATOM 648 C CA . GLU A 1 84 ? 2.400 10.906 12.438 1.00 82.38 84 GLU A CA 1
ATOM 649 C C . GLU A 1 84 ? 1.708 12.260 12.226 1.00 82.38 84 GLU A C 1
ATOM 651 O O . GLU A 1 84 ? 0.929 12.693 13.073 1.00 82.38 84 GLU A O 1
ATOM 656 N N . LYS A 1 85 ? 1.935 12.904 11.073 1.00 82.56 85 LYS A N 1
ATOM 657 C CA . LYS A 1 85 ? 1.295 14.179 10.71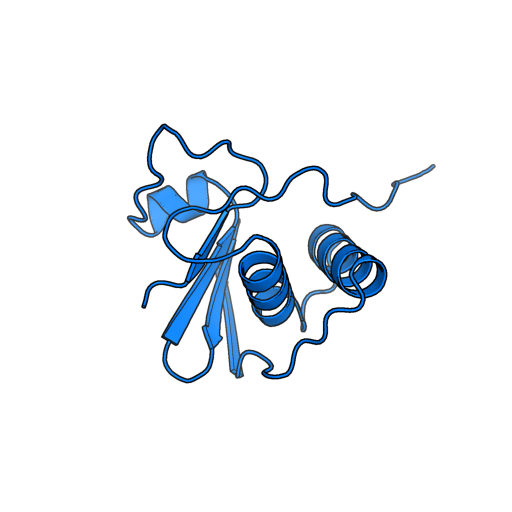4 1.00 82.56 85 LYS A CA 1
ATOM 658 C C . LYS A 1 85 ? -0.229 14.063 10.598 1.00 82.56 85 LYS A C 1
ATOM 660 O O . LYS A 1 85 ? -0.937 14.988 10.980 1.00 82.56 85 LYS A O 1
ATOM 665 N N . GLU A 1 86 ? -0.730 12.943 10.085 1.00 80.50 86 GLU A N 1
ATOM 666 C CA . GLU A 1 86 ? -2.167 12.661 9.971 1.00 80.50 86 GLU A CA 1
ATOM 667 C C . GLU A 1 86 ? -2.772 12.087 11.269 1.00 80.50 86 GLU A C 1
ATOM 669 O O . GLU A 1 86 ? -3.912 11.616 11.254 1.00 80.50 86 GLU A O 1
ATOM 674 N N . SER A 1 87 ? -2.030 12.102 12.386 1.00 83.44 87 SER A N 1
ATOM 675 C CA . SER A 1 87 ? -2.434 11.525 13.678 1.00 83.44 87 SER A CA 1
ATOM 676 C C . SER A 1 87 ? -2.822 10.042 13.585 1.00 83.44 87 SER A C 1
ATOM 678 O O . SER A 1 87 ? -3.691 9.544 14.304 1.00 83.44 87 SER A O 1
ATOM 680 N N . ILE A 1 88 ? -2.168 9.306 12.684 1.00 78.31 88 ILE A N 1
ATOM 681 C CA . ILE A 1 88 ? -2.350 7.872 12.500 1.00 78.31 88 ILE A CA 1
ATOM 682 C C . ILE A 1 88 ? -1.395 7.119 13.416 1.00 78.31 88 ILE A C 1
ATOM 684 O O . ILE A 1 88 ? -0.196 7.022 13.164 1.00 78.31 88 ILE A O 1
ATOM 688 N N . MET A 1 89 ? -1.958 6.507 14.456 1.00 71.19 89 MET A N 1
ATOM 689 C CA . MET A 1 89 ? -1.203 5.599 15.310 1.00 71.19 89 MET A CA 1
ATOM 690 C C . MET A 1 89 ? -0.871 4.309 14.550 1.00 71.19 89 MET A C 1
ATOM 692 O O . MET A 1 89 ? -1.768 3.626 14.037 1.00 71.19 89 MET A O 1
ATOM 696 N N . ILE A 1 90 ? 0.424 4.002 14.492 1.00 68.62 90 ILE A N 1
ATOM 697 C CA . ILE A 1 90 ? 0.983 2.743 14.002 1.00 68.62 90 ILE A CA 1
ATOM 698 C C . ILE A 1 90 ? 1.310 1.906 15.244 1.00 68.62 90 ILE A C 1
ATOM 700 O O . ILE A 1 90 ? 2.100 2.366 16.072 1.00 68.62 90 ILE A O 1
ATOM 704 N N . PRO A 1 91 ? 0.707 0.720 15.428 1.00 66.94 91 PRO A N 1
ATOM 705 C CA . PRO A 1 91 ? 1.011 -0.109 16.585 1.00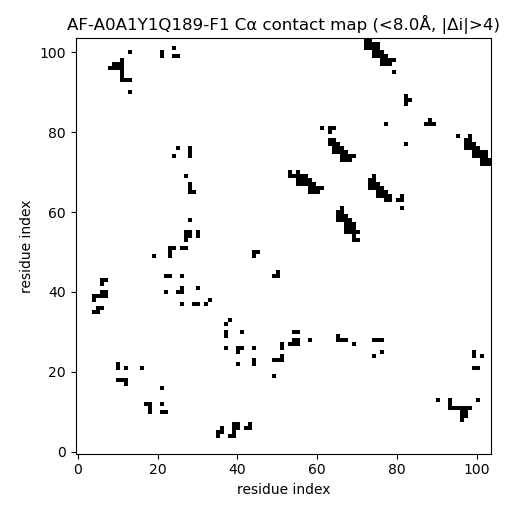 66.94 91 PRO A CA 1
ATOM 706 C C . PRO A 1 91 ? 2.492 -0.528 16.561 1.00 66.94 91 PRO A C 1
ATOM 708 O O . PRO A 1 91 ? 3.014 -0.829 15.489 1.00 66.94 91 PRO A O 1
ATOM 711 N N . PRO A 1 92 ? 3.177 -0.594 17.717 1.00 60.59 92 PRO A N 1
ATOM 712 C CA . PRO A 1 92 ? 4.619 -0.862 17.789 1.00 60.59 92 PRO A CA 1
ATOM 713 C C . PRO A 1 92 ? 5.035 -2.217 17.192 1.00 60.59 92 PRO A C 1
ATOM 715 O O . PRO A 1 92 ? 6.189 -2.396 16.816 1.00 60.59 92 PRO A O 1
ATOM 718 N N . ASN A 1 93 ? 4.090 -3.150 17.046 1.00 58.78 93 ASN A N 1
ATOM 719 C CA . ASN A 1 93 ? 4.320 -4.471 16.458 1.00 58.78 93 ASN A CA 1
ATOM 720 C C . ASN A 1 93 ? 4.285 -4.456 14.916 1.00 58.78 93 ASN A C 1
ATOM 722 O O . ASN A 1 93 ? 4.596 -5.463 14.281 1.00 58.78 93 ASN A O 1
ATOM 726 N N . ALA A 1 94 ? 3.900 -3.334 14.304 1.00 55.25 94 ALA A N 1
ATOM 727 C CA . ALA A 1 94 ? 3.921 -3.150 12.862 1.00 55.25 94 ALA A CA 1
ATOM 728 C C . ALA A 1 94 ? 5.325 -2.745 12.403 1.00 55.25 94 ALA A C 1
ATOM 730 O O . ALA A 1 94 ? 5.813 -1.660 12.729 1.00 55.25 94 ALA A O 1
ATOM 731 N N . LYS A 1 95 ? 5.987 -3.613 11.633 1.00 44.53 95 LYS A N 1
ATOM 732 C CA . LYS A 1 95 ? 7.295 -3.295 11.051 1.00 44.53 95 LYS A CA 1
ATOM 733 C C . LYS A 1 95 ? 7.144 -2.268 9.911 1.00 44.53 95 LYS A C 1
ATOM 735 O O . LYS A 1 95 ? 6.190 -2.350 9.135 1.00 44.53 95 LYS A O 1
ATOM 740 N N . PRO A 1 96 ? 8.053 -1.283 9.801 1.00 40.16 96 PRO A N 1
ATOM 741 C CA . PRO A 1 96 ? 7.906 -0.164 8.879 1.00 40.16 96 PRO A CA 1
ATOM 742 C C . PRO A 1 96 ? 8.456 -0.531 7.497 1.00 40.16 96 PRO A C 1
ATOM 744 O O . PRO A 1 96 ? 9.648 -0.371 7.261 1.00 40.16 96 PRO A O 1
ATOM 747 N N . SER A 1 97 ? 7.606 -0.998 6.581 1.00 39.12 97 SER A N 1
ATOM 748 C CA . SER A 1 97 ? 8.061 -1.289 5.207 1.00 39.12 97 SER A CA 1
ATOM 749 C C . SER A 1 97 ? 7.203 -0.598 4.149 1.00 39.12 97 SER A C 1
ATOM 751 O O . SER A 1 97 ? 7.750 0.106 3.315 1.00 39.12 97 SER A O 1
ATOM 753 N N . VAL A 1 98 ? 5.875 -0.643 4.252 1.00 38.31 98 VAL A N 1
ATOM 754 C CA . VAL A 1 98 ? 4.924 0.274 3.597 1.00 38.31 98 VAL A CA 1
ATOM 755 C C . VAL A 1 98 ? 3.662 0.217 4.451 1.00 38.31 98 VAL A C 1
ATOM 757 O O . VAL A 1 98 ? 3.141 -0.869 4.691 1.00 38.31 98 VAL A O 1
ATOM 760 N N . ILE A 1 99 ? 3.186 1.353 4.958 1.00 43.44 99 ILE A N 1
ATOM 761 C CA . ILE A 1 99 ? 1.960 1.397 5.762 1.00 43.44 99 ILE A CA 1
ATOM 762 C C . ILE A 1 99 ? 0.874 1.979 4.866 1.00 43.44 99 ILE A C 1
ATOM 764 O O . ILE A 1 99 ? 0.863 3.177 4.599 1.00 43.44 99 ILE A O 1
ATOM 768 N N . ALA A 1 100 ? -0.034 1.135 4.382 1.00 41.22 100 ALA A N 1
ATOM 769 C CA . ALA A 1 100 ? -1.329 1.605 3.912 1.00 41.22 100 ALA A CA 1
ATOM 770 C C . ALA A 1 100 ? -2.305 1.419 5.071 1.00 41.22 100 ALA A C 1
ATOM 772 O O . ALA A 1 100 ? -2.554 0.294 5.507 1.00 41.22 100 ALA A O 1
ATOM 773 N N . LYS A 1 101 ? -2.831 2.520 5.610 1.00 36.56 101 LYS A N 1
ATOM 774 C CA . LYS A 1 101 ? -3.941 2.454 6.560 1.00 36.56 101 LYS A CA 1
ATOM 775 C C . LYS A 1 101 ? -5.194 2.904 5.824 1.00 36.56 101 LYS A C 1
ATOM 777 O O . LYS A 1 101 ? -5.374 4.093 5.565 1.00 36.56 101 LYS A O 1
ATOM 782 N N . ALA A 1 102 ? -6.056 1.946 5.503 1.00 34.03 102 ALA A N 1
ATOM 783 C CA . ALA A 1 102 ? -7.459 2.225 5.246 1.00 34.03 102 ALA A CA 1
ATOM 784 C C . ALA A 1 102 ? -8.106 2.499 6.608 1.00 34.03 102 ALA A C 1
ATOM 786 O O . ALA A 1 102 ? -8.228 1.595 7.440 1.00 34.03 102 ALA A O 1
ATOM 787 N N . ILE A 1 103 ? -8.427 3.762 6.887 1.00 28.89 103 ILE A N 1
ATOM 788 C CA . ILE A 1 103 ? -9.311 4.071 8.009 1.00 28.89 103 ILE A CA 1
ATOM 789 C C . ILE A 1 103 ? -10.719 3.793 7.494 1.00 28.89 103 ILE A C 1
ATOM 791 O O . ILE A 1 103 ? -11.205 4.525 6.632 1.00 28.89 103 ILE A O 1
ATOM 795 N N . LEU A 1 104 ? -11.302 2.697 7.989 1.00 30.83 104 LEU A N 1
ATOM 796 C CA . LEU A 1 104 ? -12.751 2.507 8.015 1.00 30.83 104 LEU A CA 1
ATOM 797 C C . LEU A 1 104 ? -13.337 3.387 9.114 1.00 30.83 104 LEU A C 1
ATOM 799 O O . LEU A 1 104 ? -12.742 3.374 10.219 1.00 30.83 104 LEU A O 1
#

Radius of gyration: 13.04 Å; Cα contacts (8 Å, |Δi|>4): 159; chains: 1; bounding box: 40×28×32 Å

Foldseek 3Di:
DDPPQDAQDDAWDDPDDDSLRLLLLLQLQCVPPDDSVNVRSVVVCVVVVHDNPWHFDDWDDDPFWIWTHTPNWIKIWGAPVVCVVVVNDDPPPTDGRTDTDGDD

Sequence (104 aa):
MTLEQPQVGQIHSCSKYSENEILIYAAAAEYRQTHPIAKAILAELKVRSLVVSVIAETAYEIGYGIKVNFSGQSLRVGSKRFMEKESIMIPPNAKPSVIAKAIL

Secondary structure (DSSP, 8-state):
---PPP--------SS--HHHHHHHHHHHHTT--SHHHHHHHHHHHHTT----S--SEEEE-SSEEEEEETTEEEEEE-HHHHHHTT-PPPTTS-SS-EEEE--

pLDDT: mean 74.56, std 15.45, range [28.89, 93.94]

Mean predicted aligned error: 7.79 Å